Protein AF-A0A5B2VRS6-F1 (afdb_monomer_lite)

Foldseek 3Di:
DDPCVVVVVVPPPPPPPPDDQLEDAAEFDDPDPCCLVPPCRRVVSVVVVVVVCVVVVHDHPYYYDSDPPPVVNVVVVPPPPD

Organism: NCBI:txid2607653

Secondary structure (DSSP, 8-state):
---GGGGGGGS-----------EEEEE---SSHHHHHH-THHHHHHHHHHHHHHHTT-EEEEEE-SS---HHHHHHH-----

Radius of gyration: 22.12 Å; chains: 1; bounding box: 48×42×48 Å

InterPro domains:
  IPR036162 Resolvase-like, N-terminal catalytic domain superfamily [G3DSA:3.40.50.1390] (20-80)

pLDDT: mean 76.38, std 15.88, range [37.69, 96.94]

Sequence (82 aa):
MSNIDYFKRFIPKSNNEEKPNYEVWSYTRVSSKDQFDRNSSVINQINANREYASKNNYHITEEFGGTYESAKTILRGLNLNA

Structure (mmCIF, N/CA/C/O backbone):
data_AF-A0A5B2VRS6-F1
#
_entry.id   AF-A0A5B2VRS6-F1
#
loop_
_atom_site.group_PDB
_atom_site.id
_atom_site.type_symbol
_atom_site.label_atom_id
_atom_site.label_alt_id
_atom_site.label_comp_id
_atom_site.label_asym_id
_atom_site.label_entity_id
_atom_site.label_seq_id
_atom_site.pdbx_PDB_ins_code
_atom_site.Cartn_x
_atom_site.Cartn_y
_atom_site.Cartn_z
_atom_site.occupancy
_atom_site.B_iso_or_equiv
_atom_site.auth_seq_id
_atom_site.auth_comp_id
_atom_site.auth_asym_id
_atom_site.auth_atom_id
_atom_site.pdbx_PDB_model_num
ATOM 1 N N . MET A 1 1 ? -28.504 33.294 27.545 1.00 45.22 1 MET A N 1
ATOM 2 C CA . MET A 1 1 ? -27.703 32.182 26.984 1.00 45.22 1 MET A CA 1
ATOM 3 C C . MET A 1 1 ? -28.589 30.952 26.949 1.00 45.22 1 MET A C 1
ATOM 5 O O . MET A 1 1 ? -29.097 30.564 27.992 1.00 45.22 1 MET A O 1
ATOM 9 N N . SER A 1 2 ? -28.864 30.414 25.763 1.00 65.88 2 SER A N 1
ATOM 10 C CA . SER A 1 2 ? -29.772 29.275 25.592 1.00 65.88 2 SER A CA 1
ATOM 11 C C . SER A 1 2 ? -29.075 27.992 26.038 1.00 65.88 2 SER A C 1
ATOM 13 O O . SER A 1 2 ? -28.042 27.628 25.479 1.00 65.88 2 SER A O 1
ATOM 15 N N . ASN A 1 3 ? -29.616 27.326 27.057 1.00 75.75 3 ASN A N 1
ATOM 16 C CA . ASN A 1 3 ? -29.058 26.082 27.573 1.00 75.75 3 ASN A CA 1
ATOM 17 C C . ASN A 1 3 ? -29.520 24.907 26.697 1.00 75.75 3 ASN A C 1
ATOM 19 O O . ASN A 1 3 ? -30.579 24.318 26.911 1.0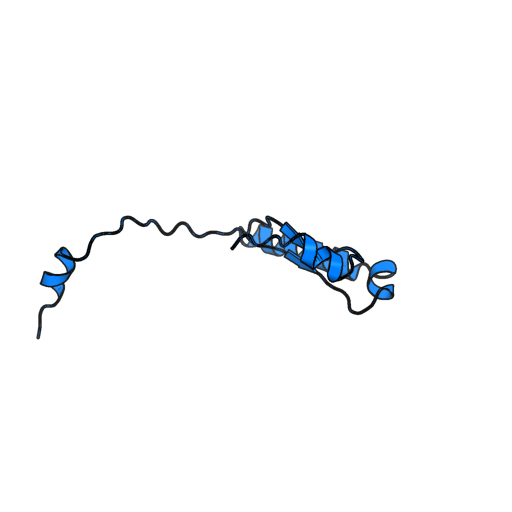0 75.75 3 ASN A O 1
ATOM 23 N N . ILE A 1 4 ? -28.729 24.619 25.664 1.00 82.56 4 ILE A N 1
ATOM 24 C CA . ILE A 1 4 ? -29.010 23.568 24.681 1.00 82.56 4 ILE A CA 1
ATOM 25 C C . ILE A 1 4 ? -28.781 22.156 25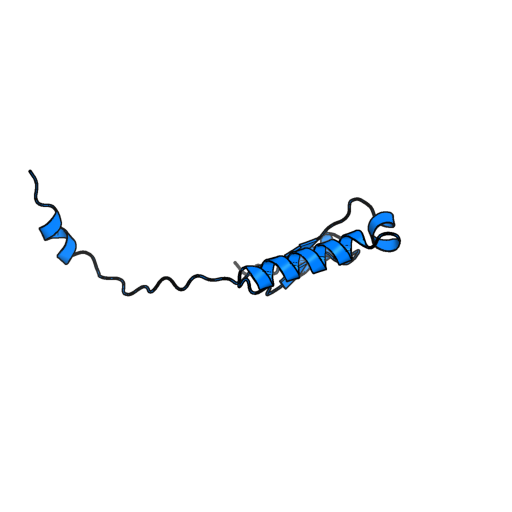.250 1.00 82.56 4 ILE A C 1
ATOM 27 O O . ILE A 1 4 ? -29.200 21.170 24.644 1.00 82.56 4 ILE A O 1
ATOM 31 N N . ASP A 1 5 ? -28.148 22.037 26.424 1.00 84.50 5 ASP A N 1
ATOM 32 C CA . ASP A 1 5 ? -27.790 20.744 27.015 1.00 84.50 5 ASP A CA 1
ATOM 33 C C . ASP A 1 5 ? -29.016 19.915 27.409 1.00 84.50 5 ASP A C 1
ATOM 35 O O . ASP A 1 5 ? -28.967 18.686 27.351 1.00 84.50 5 ASP A O 1
ATOM 39 N N . TYR A 1 6 ? -30.148 20.564 27.709 1.00 85.19 6 TYR A N 1
ATOM 40 C CA . TYR A 1 6 ? -31.421 19.886 27.970 1.00 85.19 6 TYR A CA 1
ATOM 41 C C . TYR A 1 6 ? -31.857 18.986 26.799 1.00 85.19 6 TYR A C 1
ATOM 43 O O . TYR A 1 6 ? -32.359 17.881 27.012 1.00 85.19 6 TYR A O 1
ATOM 51 N N . PHE A 1 7 ? -31.605 19.410 25.555 1.00 87.56 7 PHE A N 1
ATOM 52 C CA . PHE A 1 7 ? -32.029 18.671 24.365 1.00 87.56 7 PHE A CA 1
ATOM 53 C C . PHE A 1 7 ? -31.133 17.466 24.043 1.00 87.56 7 PHE A C 1
ATOM 55 O O . PHE A 1 7 ? -31.580 16.536 23.371 1.00 87.56 7 PHE A O 1
ATOM 62 N N . LYS A 1 8 ? -29.904 17.409 24.582 1.00 84.06 8 LYS A N 1
ATOM 63 C CA . LYS A 1 8 ? -28.969 16.291 24.355 1.00 84.06 8 LYS A CA 1
ATOM 64 C C . LYS A 1 8 ? -29.479 14.955 24.905 1.00 84.06 8 LYS A C 1
ATOM 66 O O . LYS A 1 8 ? -29.081 13.907 24.411 1.00 84.06 8 LYS A O 1
ATOM 71 N N . ARG A 1 9 ? -30.386 14.967 25.893 1.00 86.44 9 ARG A N 1
ATOM 72 C CA . ARG A 1 9 ? -30.999 13.750 26.462 1.00 86.44 9 ARG A CA 1
ATOM 73 C C . ARG A 1 9 ? -31.900 13.007 25.470 1.00 86.44 9 ARG A C 1
ATOM 75 O O . ARG A 1 9 ? -32.076 11.802 25.615 1.00 86.44 9 ARG A O 1
ATOM 82 N N . PHE A 1 10 ? -32.468 13.719 24.499 1.00 89.19 10 PHE A N 1
ATOM 83 C CA . PHE A 1 10 ? -33.364 13.146 23.493 1.00 89.19 10 PHE A CA 1
ATOM 84 C C . PHE A 1 10 ? -32.623 12.645 22.251 1.00 89.19 10 PHE A C 1
ATOM 86 O O . PHE A 1 10 ? -33.242 12.024 21.392 1.00 89.19 10 PHE A O 1
ATOM 93 N N . ILE A 1 11 ? -31.311 12.890 22.152 1.00 85.88 11 ILE A N 1
ATOM 94 C CA . ILE A 1 11 ? -30.479 12.319 21.094 1.00 85.88 11 ILE A CA 1
ATOM 95 C C . ILE A 1 11 ? -30.324 10.823 21.399 1.00 85.88 11 ILE A C 1
ATOM 97 O O . ILE A 1 11 ? -29.825 10.481 22.478 1.00 85.88 11 ILE A O 1
ATOM 101 N N . PRO A 1 12 ? -30.744 9.922 20.492 1.00 84.06 12 PRO A N 1
ATOM 102 C CA . PRO A 1 12 ? -30.522 8.494 20.654 1.00 84.06 12 PRO A CA 1
ATOM 103 C C . PRO A 1 12 ? -29.030 8.244 20.860 1.00 84.06 12 PRO A C 1
ATOM 105 O O . PRO A 1 12 ? -28.212 8.579 20.004 1.00 84.06 12 PRO A O 1
ATOM 108 N N . LYS A 1 13 ? -28.658 7.687 22.015 1.00 76.44 13 LYS A N 1
ATOM 109 C CA . LYS A 1 13 ? -27.274 7.292 22.267 1.00 76.44 13 LYS A CA 1
ATOM 110 C C . LYS A 1 13 ? -26.975 6.082 21.394 1.00 76.44 13 LYS A C 1
ATOM 112 O O . LYS A 1 13 ? -27.325 4.962 21.757 1.00 76.44 13 LYS A O 1
ATOM 117 N N . SER A 1 14 ? -26.363 6.298 20.235 1.00 73.44 14 SER A N 1
ATOM 118 C CA . SER A 1 14 ? -25.784 5.194 19.487 1.00 73.44 14 SER A CA 1
ATOM 119 C C . SER A 1 14 ? -24.555 4.716 20.254 1.00 73.44 14 SER A C 1
ATOM 121 O O . SER A 1 14 ? -23.547 5.419 20.300 1.00 73.44 14 SER A O 1
ATOM 123 N N . ASN A 1 15 ? -24.617 3.521 20.840 1.00 68.75 15 ASN A N 1
ATOM 124 C CA . ASN A 1 15 ? -23.436 2.803 21.331 1.00 68.75 15 ASN A CA 1
ATOM 125 C C . ASN A 1 15 ? -22.628 2.246 20.145 1.00 68.75 15 ASN A C 1
ATOM 127 O O . ASN A 1 15 ? -22.258 1.075 20.125 1.00 68.75 15 ASN A O 1
ATOM 131 N N . ASN A 1 16 ? -22.424 3.066 19.116 1.00 70.50 16 ASN A N 1
ATOM 132 C CA . ASN A 1 16 ? -21.576 2.710 17.999 1.00 70.50 16 ASN A CA 1
ATOM 133 C C . ASN A 1 16 ? -20.150 2.927 18.486 1.00 70.50 16 ASN A C 1
ATOM 135 O O . ASN A 1 16 ? -19.615 4.029 18.402 1.00 70.50 16 ASN A O 1
ATOM 139 N N . GLU A 1 17 ? -19.560 1.888 19.068 1.00 74.00 17 GLU A N 1
ATOM 140 C CA . GLU A 1 17 ? -18.110 1.806 19.134 1.00 74.00 17 GLU A CA 1
ATOM 141 C C . GLU A 1 17 ? -17.620 1.825 17.685 1.00 74.00 17 GLU A C 1
ATOM 143 O O . GLU A 1 17 ? -17.790 0.849 16.951 1.00 74.00 17 GLU A O 1
ATOM 148 N N . GLU A 1 18 ? -17.097 2.967 17.240 1.00 72.06 18 GLU A N 1
ATOM 149 C CA . GLU A 1 18 ? -16.425 3.066 15.952 1.00 72.06 18 GLU A CA 1
ATOM 150 C C . GLU A 1 18 ? -15.205 2.153 16.018 1.00 72.06 18 GLU A C 1
ATOM 152 O O . GLU A 1 18 ? -14.166 2.503 16.575 1.00 72.06 18 GLU A O 1
ATOM 157 N N . LYS A 1 19 ? -15.357 0.929 15.511 1.00 75.38 19 LYS A N 1
ATOM 158 C CA . LYS A 1 19 ? -14.238 0.019 15.313 1.00 75.38 19 LYS A CA 1
ATOM 159 C C . LYS A 1 19 ? -13.503 0.502 14.069 1.00 75.38 19 LYS A C 1
ATOM 161 O O . LYS A 1 19 ? -14.067 0.384 12.979 1.00 75.38 19 LYS A O 1
ATOM 166 N N . PRO A 1 20 ? -12.291 1.069 14.195 1.00 77.19 20 PRO A N 1
ATOM 167 C CA . PRO A 1 20 ? -11.524 1.445 13.021 1.00 77.19 20 PRO A CA 1
ATOM 168 C C . PRO A 1 20 ? -11.267 0.195 12.175 1.00 77.19 20 PRO A C 1
ATOM 170 O O . PRO A 1 20 ? -10.761 -0.810 12.678 1.00 77.19 20 PRO A O 1
ATOM 173 N N . ASN A 1 21 ? -11.649 0.252 10.897 1.00 83.38 21 ASN A N 1
ATOM 174 C CA . ASN A 1 21 ? -11.275 -0.776 9.939 1.00 83.38 21 ASN A CA 1
ATOM 175 C C . ASN A 1 21 ? -9.875 -0.455 9.403 1.00 83.38 21 ASN A C 1
ATOM 177 O O . ASN A 1 21 ? -9.671 0.592 8.791 1.00 83.38 21 ASN A O 1
ATOM 181 N N . TYR A 1 22 ? -8.924 -1.352 9.645 1.00 90.88 22 TYR A N 1
ATOM 182 C CA . TYR A 1 22 ? -7.553 -1.245 9.145 1.00 90.88 22 TYR A CA 1
ATOM 183 C C . TYR A 1 22 ? -7.294 -2.148 7.933 1.00 90.88 22 TYR A C 1
ATOM 185 O O . TYR A 1 22 ? -6.143 -2.316 7.527 1.00 90.88 22 TYR A O 1
ATOM 193 N N . GLU A 1 23 ? -8.340 -2.737 7.356 1.00 94.44 23 GLU A N 1
ATOM 194 C CA . GLU A 1 23 ? -8.262 -3.469 6.098 1.00 94.44 23 GLU A CA 1
ATOM 195 C C . GLU A 1 23 ? -7.972 -2.516 4.938 1.00 94.44 23 GLU A C 1
ATOM 197 O O . GLU A 1 23 ? -8.640 -1.498 4.751 1.00 94.44 23 GLU 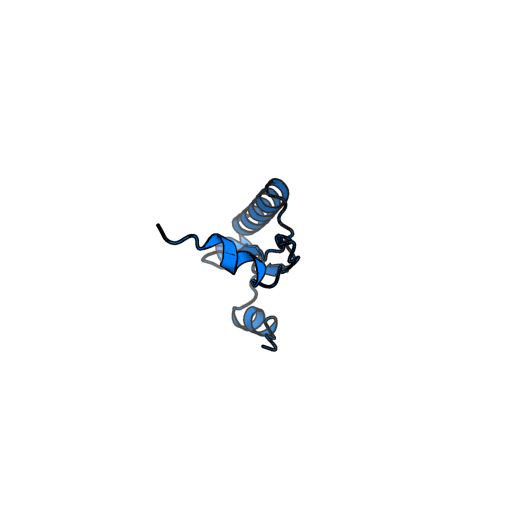A O 1
ATOM 202 N N . VAL A 1 24 ? -6.958 -2.855 4.150 1.00 92.81 24 VAL A N 1
ATOM 203 C CA . VAL A 1 24 ? -6.495 -2.057 3.015 1.00 92.81 24 VAL A CA 1
ATOM 204 C C . VAL A 1 24 ? -6.198 -2.949 1.817 1.00 92.81 24 VAL A C 1
ATOM 206 O O . VAL A 1 24 ? -5.918 -4.139 1.954 1.00 92.81 24 VAL A O 1
ATOM 209 N N . TRP A 1 25 ? -6.198 -2.357 0.628 1.00 93.62 25 TRP A N 1
ATOM 210 C CA . TRP A 1 25 ? -5.720 -2.999 -0.594 1.00 93.62 25 TRP A CA 1
ATOM 211 C C . TRP A 1 25 ? -4.373 -2.416 -1.005 1.00 93.62 25 TRP A C 1
ATOM 213 O O . TRP A 1 25 ? -4.141 -1.212 -0.882 1.00 93.62 25 TRP A O 1
ATOM 223 N N . SER A 1 26 ? -3.484 -3.263 -1.515 1.00 90.19 26 SER A N 1
ATOM 224 C CA . SER A 1 26 ? -2.185 -2.847 -2.042 1.00 90.19 26 SER A CA 1
ATOM 225 C C . SER A 1 26 ? -2.211 -2.808 -3.565 1.00 90.19 26 SER A C 1
ATOM 227 O O . SER A 1 26 ? -2.753 -3.713 -4.192 1.00 90.19 26 SER A O 1
ATOM 229 N N . TYR A 1 27 ? -1.601 -1.791 -4.179 1.00 89.00 27 TYR A N 1
ATOM 230 C CA . TYR A 1 27 ? -1.467 -1.691 -5.634 1.00 89.00 27 TYR A CA 1
ATOM 231 C C . TYR A 1 27 ? -0.033 -1.333 -6.030 1.00 89.00 27 TYR A C 1
ATOM 233 O O . TYR A 1 27 ? 0.567 -0.432 -5.443 1.00 89.00 27 TYR A O 1
ATOM 241 N N . THR A 1 28 ? 0.512 -2.007 -7.045 1.00 86.81 28 THR A N 1
ATOM 242 C CA . THR A 1 28 ? 1.856 -1.729 -7.586 1.00 86.81 28 THR A CA 1
ATOM 243 C C . THR A 1 28 ? 1.869 -1.688 -9.113 1.00 86.81 28 THR A C 1
ATOM 245 O O . THR A 1 28 ? 1.132 -2.419 -9.777 1.00 86.81 28 THR A O 1
ATOM 248 N N . ARG A 1 29 ? 2.712 -0.830 -9.706 1.00 83.19 29 ARG A N 1
ATOM 249 C CA . ARG A 1 29 ? 2.818 -0.680 -11.168 1.00 83.19 29 ARG A CA 1
ATOM 250 C C . ARG A 1 29 ? 4.219 -0.236 -11.598 1.00 83.19 29 ARG A C 1
ATOM 252 O O . ARG A 1 29 ? 4.927 0.450 -10.869 1.00 83.19 29 ARG A O 1
ATOM 259 N N . VAL A 1 30 ? 4.586 -0.586 -12.829 1.00 77.75 30 VAL A N 1
ATOM 260 C CA . VAL A 1 30 ? 5.738 -0.030 -13.561 1.00 77.75 30 VAL A CA 1
ATOM 261 C C . VAL A 1 30 ? 5.300 0.564 -14.896 1.00 77.75 30 VAL A C 1
ATOM 263 O O . VAL A 1 30 ? 4.216 0.252 -15.400 1.00 77.75 30 VAL A O 1
ATOM 266 N N . SER A 1 31 ? 6.111 1.467 -15.454 1.00 77.19 31 SER A N 1
ATOM 267 C CA . SER A 1 31 ? 5.757 2.182 -16.682 1.00 77.19 31 SER A CA 1
ATOM 268 C C . SER A 1 31 ? 6.002 1.360 -17.947 1.00 77.19 31 SER A C 1
ATOM 270 O O . SER A 1 31 ? 5.342 1.613 -18.954 1.00 77.19 31 SER A O 1
ATOM 272 N N . SER A 1 32 ? 6.874 0.347 -17.905 1.00 71.56 32 SER A N 1
ATOM 273 C CA . SER A 1 32 ? 7.109 -0.558 -19.035 1.00 71.56 32 SER A CA 1
ATOM 274 C C . SER A 1 32 ? 7.194 -2.031 -18.629 1.00 71.56 32 SER A C 1
ATOM 276 O O . SER A 1 32 ? 7.518 -2.371 -17.492 1.00 71.56 32 SER A O 1
ATOM 278 N N . LYS A 1 33 ? 6.939 -2.918 -19.600 1.00 72.38 33 LYS A N 1
ATOM 279 C CA . LYS A 1 33 ? 7.153 -4.364 -19.447 1.00 72.38 33 LYS A CA 1
ATOM 280 C C . LYS A 1 33 ? 8.622 -4.685 -19.157 1.00 72.38 33 LYS A C 1
ATOM 282 O O . LYS A 1 33 ? 8.914 -5.484 -18.283 1.00 72.38 33 LYS A O 1
ATOM 287 N N . ASP A 1 34 ? 9.547 -3.983 -19.805 1.00 70.81 34 ASP A N 1
ATOM 288 C CA . ASP 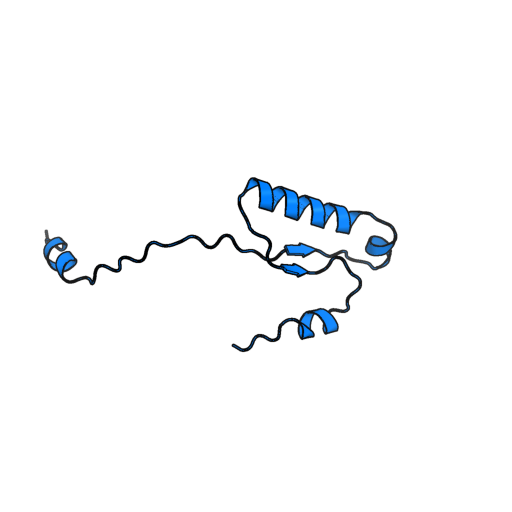A 1 34 ? 10.981 -4.164 -19.566 1.00 70.81 34 ASP A CA 1
ATOM 289 C C . ASP A 1 34 ? 11.385 -3.846 -18.120 1.00 70.81 34 ASP A C 1
ATOM 291 O O . ASP A 1 34 ? 12.259 -4.507 -17.569 1.00 70.81 34 ASP A O 1
ATOM 295 N N . GLN A 1 35 ? 10.744 -2.867 -17.477 1.00 65.62 35 GLN A N 1
ATOM 296 C CA . GLN A 1 35 ? 10.963 -2.590 -16.054 1.00 65.62 35 GLN A CA 1
ATOM 297 C C . GLN A 1 35 ? 10.381 -3.671 -15.143 1.00 65.62 35 GLN A C 1
ATOM 299 O O . GLN A 1 35 ? 10.883 -3.845 -14.039 1.00 65.62 35 GLN A O 1
ATOM 304 N N . PHE A 1 36 ? 9.337 -4.371 -15.588 1.00 68.62 36 PHE A N 1
ATOM 305 C CA . PHE A 1 36 ? 8.794 -5.528 -14.886 1.00 68.62 36 PHE A CA 1
ATOM 306 C C . PHE A 1 36 ? 9.758 -6.719 -14.974 1.00 68.62 36 PHE A C 1
ATOM 308 O O . PHE A 1 36 ? 10.104 -7.311 -13.958 1.00 68.62 36 PHE A O 1
ATOM 315 N N . ASP A 1 37 ? 10.232 -7.020 -16.186 1.00 66.12 37 ASP A N 1
ATOM 316 C CA . ASP A 1 37 ? 11.034 -8.212 -16.473 1.00 66.12 37 ASP A CA 1
ATOM 317 C C . ASP A 1 37 ? 12.502 -8.072 -16.027 1.00 66.12 37 ASP A C 1
ATOM 319 O O . ASP A 1 37 ? 13.146 -9.063 -15.687 1.00 66.12 37 ASP A O 1
ATOM 323 N N . ARG A 1 38 ? 13.062 -6.852 -16.051 1.00 67.00 38 ARG A N 1
ATOM 324 C CA . ARG A 1 38 ? 14.504 -6.619 -15.829 1.00 67.00 38 ARG A CA 1
ATOM 325 C C . ARG A 1 38 ? 14.851 -5.870 -14.549 1.00 67.00 38 ARG A C 1
ATOM 327 O O . ARG A 1 38 ? 16.035 -5.730 -14.252 1.00 67.00 38 ARG A O 1
ATOM 334 N N . ASN A 1 39 ? 13.876 -5.343 -13.811 1.00 69.94 39 ASN A N 1
ATOM 335 C CA . ASN A 1 39 ? 14.150 -4.561 -12.610 1.00 69.94 39 ASN A CA 1
ATOM 336 C C . ASN A 1 39 ? 13.279 -5.030 -11.440 1.00 69.94 39 ASN A C 1
ATOM 338 O O . ASN A 1 39 ? 12.066 -5.161 -11.553 1.00 69.94 39 ASN A O 1
ATOM 342 N N . SER A 1 40 ? 13.891 -5.197 -10.269 1.00 71.44 40 SER A N 1
ATOM 343 C CA . SER A 1 40 ? 13.217 -5.554 -9.018 1.00 71.44 40 SER A CA 1
ATOM 344 C C . SER A 1 40 ? 12.282 -4.459 -8.475 1.00 71.44 40 SER A C 1
ATOM 346 O O . SER A 1 40 ? 11.809 -4.576 -7.350 1.00 71.44 40 SER A O 1
ATOM 348 N N . SER A 1 41 ? 11.997 -3.389 -9.230 1.00 76.56 41 SER A N 1
ATOM 349 C CA . SER A 1 41 ? 11.184 -2.244 -8.791 1.00 76.56 41 SER A CA 1
ATOM 350 C C . SER A 1 41 ? 9.808 -2.657 -8.267 1.00 76.56 41 SER A C 1
ATOM 352 O O . SER A 1 41 ? 9.392 -2.162 -7.226 1.00 76.56 41 SER A O 1
ATOM 354 N N . VAL A 1 42 ? 9.118 -3.585 -8.934 1.00 81.19 42 VAL A N 1
ATOM 355 C CA . VAL A 1 42 ? 7.791 -4.047 -8.491 1.00 81.19 42 VAL A CA 1
ATOM 356 C C . VAL A 1 42 ? 7.881 -4.854 -7.200 1.00 81.19 42 VAL A C 1
ATOM 358 O O . VAL A 1 42 ? 7.111 -4.617 -6.276 1.00 81.19 42 VAL A O 1
ATOM 361 N N . ILE A 1 43 ? 8.864 -5.749 -7.098 1.00 83.12 43 ILE A N 1
ATOM 362 C CA . ILE A 1 43 ? 9.116 -6.535 -5.883 1.00 83.12 43 ILE A CA 1
ATOM 363 C C . ILE A 1 43 ? 9.461 -5.603 -4.714 1.00 83.12 43 ILE A C 1
ATOM 365 O O . ILE A 1 43 ? 8.934 -5.757 -3.616 1.00 83.12 43 ILE A O 1
ATOM 369 N N . ASN A 1 44 ? 10.289 -4.587 -4.962 1.00 87.38 44 ASN A N 1
ATOM 370 C CA . ASN A 1 44 ? 10.646 -3.582 -3.965 1.00 87.38 44 ASN A CA 1
ATOM 371 C C . ASN A 1 44 ? 9.426 -2.767 -3.516 1.00 87.38 44 ASN A C 1
ATOM 373 O O . ASN A 1 44 ? 9.277 -2.523 -2.323 1.00 87.38 44 ASN A O 1
ATOM 377 N N . GLN A 1 45 ? 8.536 -2.387 -4.440 1.00 87.38 45 GLN A N 1
ATOM 378 C CA . GLN A 1 45 ? 7.278 -1.707 -4.114 1.00 87.38 45 GLN A CA 1
ATOM 379 C C . GLN A 1 45 ? 6.358 -2.592 -3.257 1.00 87.38 45 GLN A C 1
ATOM 381 O O . GLN A 1 45 ? 5.837 -2.122 -2.250 1.00 87.38 45 GLN A O 1
ATOM 386 N N . ILE A 1 46 ? 6.202 -3.876 -3.604 1.00 89.56 46 ILE A N 1
ATOM 387 C CA . ILE A 1 46 ? 5.407 -4.837 -2.817 1.00 89.56 46 ILE A CA 1
ATOM 388 C C . ILE A 1 46 ? 5.973 -4.957 -1.397 1.00 89.56 46 ILE A C 1
ATOM 390 O O . IL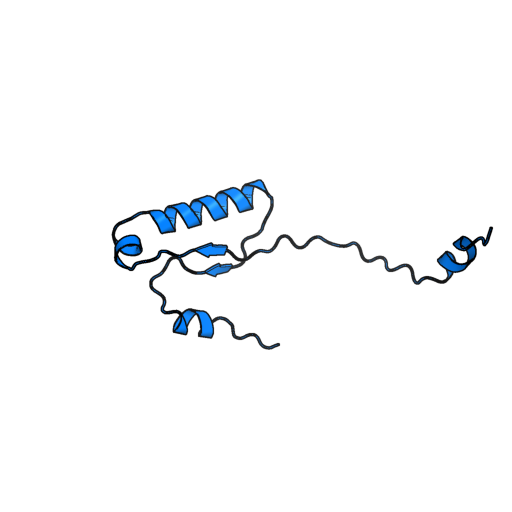E A 1 46 ? 5.237 -4.845 -0.418 1.00 89.56 46 ILE A O 1
ATOM 394 N N . ASN A 1 47 ? 7.289 -5.135 -1.274 1.00 92.25 47 ASN A N 1
ATOM 395 C CA . ASN A 1 47 ? 7.948 -5.263 0.023 1.00 92.25 47 ASN A CA 1
ATOM 396 C C . ASN A 1 47 ? 7.805 -3.989 0.865 1.00 92.25 47 ASN A C 1
ATOM 398 O O . ASN A 1 47 ? 7.486 -4.080 2.048 1.00 92.25 47 ASN A O 1
ATOM 402 N N . ALA A 1 48 ? 7.963 -2.811 0.254 1.00 93.25 48 ALA A N 1
ATOM 403 C CA . ALA A 1 48 ? 7.770 -1.532 0.930 1.00 93.25 48 ALA A CA 1
ATOM 404 C C . ALA A 1 48 ? 6.321 -1.346 1.414 1.00 93.25 48 ALA A C 1
ATOM 406 O O . ALA A 1 48 ? 6.105 -0.911 2.546 1.00 93.25 48 ALA A O 1
ATOM 407 N N . ASN A 1 49 ? 5.329 -1.729 0.602 1.00 93.25 49 ASN A N 1
ATOM 408 C CA . ASN A 1 49 ? 3.918 -1.670 0.984 1.00 93.25 49 ASN A CA 1
ATOM 409 C C . ASN A 1 49 ? 3.620 -2.585 2.180 1.00 93.25 49 ASN A C 1
ATOM 411 O O . ASN A 1 49 ? 2.961 -2.161 3.130 1.00 93.25 49 ASN A O 1
ATOM 415 N N . ARG A 1 50 ? 4.134 -3.821 2.164 1.00 94.38 50 ARG A N 1
ATOM 416 C CA . ARG A 1 50 ? 3.971 -4.782 3.267 1.00 94.38 50 ARG A CA 1
ATOM 417 C C . ARG A 1 50 ? 4.648 -4.309 4.547 1.00 94.38 50 ARG A C 1
ATOM 419 O O . ARG A 1 50 ? 4.057 -4.393 5.621 1.00 94.38 50 ARG A O 1
ATOM 426 N N . GLU A 1 51 ? 5.863 -3.777 4.440 1.00 96.94 51 GLU A N 1
ATOM 427 C CA . GLU A 1 51 ? 6.597 -3.233 5.582 1.00 96.94 51 GLU A CA 1
ATOM 428 C C . GLU A 1 51 ? 5.855 -2.040 6.198 1.00 96.94 51 GLU A C 1
ATOM 430 O O . GLU A 1 51 ? 5.694 -1.969 7.417 1.00 96.94 51 GLU A O 1
ATOM 435 N N . TYR A 1 52 ? 5.353 -1.124 5.367 1.00 96.00 52 TYR A N 1
ATOM 436 C CA . TYR A 1 52 ? 4.564 0.010 5.834 1.00 96.00 52 TYR A CA 1
ATOM 437 C C . TYR A 1 52 ? 3.255 -0.438 6.495 1.00 96.00 52 TYR A C 1
ATOM 439 O O . TYR A 1 52 ? 2.923 0.051 7.575 1.00 96.00 52 TYR A O 1
ATOM 447 N N . ALA A 1 53 ? 2.537 -1.390 5.894 1.00 95.25 53 ALA A N 1
ATOM 448 C CA . ALA A 1 53 ? 1.304 -1.927 6.460 1.00 95.25 53 ALA A CA 1
ATOM 449 C C . ALA A 1 53 ? 1.544 -2.566 7.831 1.00 95.25 53 ALA A C 1
ATOM 451 O O . ALA A 1 53 ? 0.874 -2.216 8.803 1.00 95.25 53 ALA A O 1
ATOM 452 N N . SER A 1 54 ? 2.576 -3.409 7.935 1.00 94.81 54 SER A N 1
ATOM 453 C CA . SER A 1 54 ? 2.958 -4.054 9.191 1.00 94.81 54 SER A CA 1
ATOM 454 C C . SER A 1 54 ? 3.341 -3.045 10.274 1.00 94.81 54 SER A C 1
ATOM 456 O O . SER A 1 54 ? 2.966 -3.237 11.427 1.00 94.81 54 SER A O 1
ATOM 458 N N . LYS A 1 55 ? 4.061 -1.969 9.930 1.00 96.75 55 LYS A N 1
ATOM 459 C CA . LYS A 1 55 ? 4.456 -0.927 10.894 1.00 96.75 55 LYS A CA 1
ATOM 460 C C . LYS A 1 55 ? 3.276 -0.107 11.422 1.00 96.75 55 LYS A C 1
ATOM 462 O O . LYS A 1 55 ? 3.375 0.438 12.516 1.00 96.75 55 LYS A O 1
ATOM 467 N N . ASN A 1 56 ? 2.190 -0.007 10.657 1.00 94.69 56 ASN A N 1
ATOM 468 C CA . ASN A 1 56 ? 1.039 0.847 10.968 1.00 94.69 56 ASN A CA 1
ATOM 469 C C . ASN A 1 56 ? -0.233 0.054 11.323 1.00 94.69 56 ASN A C 1
ATOM 471 O O . ASN A 1 56 ? -1.308 0.641 11.400 1.00 94.69 56 ASN A O 1
ATOM 475 N N . ASN A 1 57 ? -0.121 -1.258 11.561 1.00 93.25 57 ASN A N 1
ATOM 476 C CA . ASN A 1 57 ? -1.244 -2.158 11.859 1.00 93.25 57 ASN A CA 1
ATOM 477 C C . ASN A 1 57 ? -2.330 -2.205 10.769 1.00 93.25 57 ASN A C 1
ATOM 479 O O . ASN A 1 57 ? -3.496 -2.449 11.071 1.00 93.25 57 ASN A O 1
ATOM 483 N N . TYR A 1 58 ? -1.955 -2.005 9.505 1.00 95.19 58 TYR A N 1
ATOM 484 C CA . TYR A 1 58 ? -2.859 -2.245 8.383 1.00 95.19 58 TYR A CA 1
ATOM 485 C C . TYR A 1 58 ? -2.877 -3.726 8.002 1.00 95.19 58 TYR A C 1
ATOM 487 O O . TYR A 1 58 ? -1.834 -4.383 7.948 1.00 95.19 58 TYR A O 1
ATOM 495 N N . HIS A 1 59 ? -4.063 -4.240 7.685 1.00 93.81 59 HIS A N 1
ATOM 496 C CA . HIS A 1 59 ? -4.258 -5.588 7.172 1.00 93.81 59 HIS A CA 1
ATOM 497 C C . HIS A 1 59 ? -4.475 -5.527 5.659 1.00 93.81 59 HIS A C 1
ATOM 499 O O . HIS A 1 59 ? -5.528 -5.096 5.197 1.00 93.81 59 HIS A O 1
ATOM 505 N N . ILE A 1 60 ? -3.471 -5.924 4.875 1.00 92.81 60 ILE A N 1
ATOM 506 C CA . ILE A 1 60 ? -3.622 -6.004 3.419 1.00 92.81 60 ILE A CA 1
ATOM 507 C C . ILE A 1 60 ? -4.496 -7.222 3.101 1.00 92.81 60 ILE A C 1
ATOM 509 O O . ILE A 1 60 ? -4.045 -8.351 3.282 1.00 92.81 60 ILE A O 1
ATOM 513 N N . THR A 1 61 ? -5.729 -6.993 2.651 1.00 93.00 61 THR A N 1
ATOM 514 C CA . THR A 1 61 ? -6.675 -8.066 2.297 1.00 93.00 61 THR A CA 1
ATOM 515 C C . THR A 1 61 ? -6.537 -8.507 0.847 1.00 93.00 61 THR A C 1
ATOM 517 O O . THR A 1 61 ? -6.762 -9.670 0.545 1.00 93.00 61 THR A O 1
ATOM 520 N N . GLU A 1 62 ? -6.105 -7.604 -0.036 1.00 88.88 62 GLU A N 1
ATOM 521 C CA . GLU A 1 62 ? -5.904 -7.875 -1.461 1.00 88.88 62 GLU A CA 1
ATOM 522 C C . GLU A 1 62 ? -4.661 -7.143 -1.983 1.00 88.88 62 GLU A C 1
ATOM 524 O O . GLU A 1 62 ? -4.388 -5.992 -1.618 1.00 88.88 62 GLU A O 1
ATOM 529 N N . GLU A 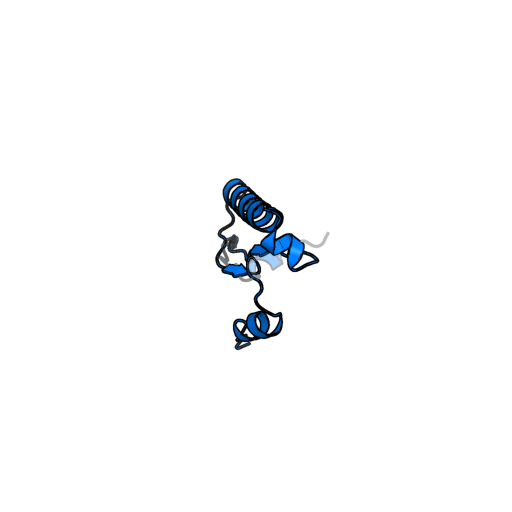1 63 ? -3.914 -7.796 -2.873 1.00 86.81 63 GLU A N 1
ATOM 530 C CA . GLU A 1 63 ? -2.753 -7.223 -3.558 1.00 86.81 63 GLU A CA 1
ATOM 531 C C . GLU A 1 63 ? -2.972 -7.240 -5.075 1.00 86.81 63 GLU A C 1
ATOM 533 O O . GLU A 1 63 ? -3.154 -8.286 -5.694 1.00 86.81 63 GLU A O 1
ATOM 538 N N . PHE A 1 64 ? -2.916 -6.060 -5.684 1.00 83.81 64 PHE A N 1
ATOM 539 C CA . PHE A 1 64 ? -3.129 -5.839 -7.107 1.00 83.81 64 PHE A CA 1
ATOM 540 C C . PHE A 1 64 ? -1.859 -5.313 -7.782 1.00 83.81 64 PHE A C 1
ATOM 542 O O . PHE A 1 64 ? -1.035 -4.606 -7.192 1.00 83.81 64 PHE A O 1
ATOM 549 N N . GLY A 1 65 ? -1.717 -5.611 -9.071 1.00 75.62 65 GLY A N 1
ATOM 550 C CA . GLY A 1 65 ? -0.484 -5.333 -9.803 1.00 75.62 65 GLY A CA 1
ATOM 551 C C . GLY A 1 65 ? 0.491 -6.497 -9.677 1.00 75.62 65 GLY A C 1
ATOM 552 O O . GLY A 1 65 ? 0.068 -7.650 -9.675 1.00 75.62 65 GLY A O 1
ATOM 553 N N . GLY A 1 66 ? 1.801 -6.242 -9.637 1.00 62.66 66 GLY A N 1
ATOM 554 C CA . GLY A 1 66 ? 2.773 -7.332 -9.442 1.00 62.66 66 GLY A CA 1
ATOM 555 C C . GLY A 1 66 ? 2.933 -8.308 -10.615 1.00 62.66 66 GLY A C 1
ATOM 556 O O . GLY A 1 66 ? 3.816 -9.158 -10.589 1.00 62.66 66 GLY A O 1
ATOM 557 N N . THR A 1 67 ? 2.104 -8.189 -11.648 1.00 59.19 67 THR A N 1
ATOM 558 C CA . THR A 1 67 ? 2.010 -9.102 -12.786 1.00 59.19 67 THR A CA 1
ATOM 559 C C . THR A 1 67 ? 1.724 -8.297 -14.051 1.00 59.19 67 THR A C 1
ATOM 561 O O . THR A 1 67 ? 1.082 -7.245 -13.998 1.00 59.19 67 THR A O 1
ATOM 564 N N . TYR A 1 68 ? 2.170 -8.785 -15.214 1.00 57.62 68 TYR A N 1
ATOM 565 C CA . TYR A 1 68 ? 1.752 -8.264 -16.525 1.00 57.62 68 TYR A CA 1
ATOM 566 C C . TYR A 1 68 ? 0.294 -8.668 -16.838 1.00 57.62 68 TYR A C 1
ATOM 568 O O . TYR A 1 68 ? -0.041 -9.087 -17.942 1.00 57.62 68 TYR A O 1
ATOM 576 N N . GLU A 1 69 ? -0.588 -8.599 -15.846 1.00 53.19 69 GLU A N 1
ATOM 577 C CA . GLU A 1 69 ? -2.018 -8.754 -16.045 1.00 53.19 69 GLU A CA 1
ATOM 578 C C . GLU A 1 69 ? -2.512 -7.492 -16.751 1.00 53.19 69 GLU A C 1
ATOM 580 O O . GLU A 1 69 ? -2.372 -6.367 -16.262 1.00 53.19 69 GLU A O 1
ATOM 585 N N . SER A 1 70 ? -3.040 -7.660 -17.962 1.00 53.16 70 SER A N 1
ATOM 586 C CA . SER A 1 70 ? -3.626 -6.549 -18.708 1.00 53.16 70 SER A CA 1
ATOM 587 C C . SER A 1 70 ? -4.704 -5.864 -17.856 1.00 53.16 70 SER A C 1
ATOM 589 O O . SER A 1 70 ? -5.409 -6.526 -17.095 1.00 53.16 70 SER A O 1
ATOM 591 N N . ALA A 1 71 ? -4.905 -4.550 -18.015 1.00 53.25 71 ALA A N 1
ATOM 592 C CA . ALA A 1 71 ? -5.958 -3.818 -17.292 1.00 53.25 71 ALA A CA 1
ATOM 593 C C . ALA A 1 71 ? -7.355 -4.465 -17.443 1.00 53.25 71 ALA A C 1
ATOM 595 O O . ALA A 1 71 ? -8.215 -4.321 -16.578 1.00 53.25 71 ALA A O 1
ATOM 596 N N . LYS A 1 72 ? -7.558 -5.237 -18.518 1.00 51.78 72 LYS A N 1
ATOM 597 C CA . LYS A 1 72 ? -8.764 -6.022 -18.783 1.00 51.78 72 LYS A CA 1
ATOM 598 C C . LYS A 1 72 ? -8.976 -7.170 -17.786 1.00 51.78 72 LYS A C 1
ATOM 600 O O . LYS A 1 72 ? -10.125 -7.476 -17.483 1.00 51.78 72 LYS A O 1
ATOM 605 N N . THR A 1 73 ? -7.913 -7.794 -17.276 1.00 53.97 73 THR A N 1
ATOM 606 C CA . THR A 1 73 ? -8.026 -8.854 -16.263 1.00 53.97 73 THR A CA 1
ATOM 607 C C . THR A 1 73 ? -8.336 -8.272 -14.887 1.00 53.97 73 THR A C 1
ATOM 609 O O . THR A 1 73 ? -9.214 -8.785 -14.198 1.00 53.97 73 THR A O 1
ATOM 612 N N . ILE A 1 74 ? -7.705 -7.145 -14.530 1.00 55.22 74 ILE A N 1
ATOM 613 C CA . ILE A 1 74 ? -7.952 -6.428 -13.265 1.00 55.22 74 ILE A CA 1
ATOM 614 C C . ILE A 1 74 ? -9.432 -6.021 -13.150 1.00 55.22 74 ILE A C 1
ATOM 616 O O . ILE A 1 74 ? -10.053 -6.209 -12.108 1.00 55.22 74 ILE A O 1
ATOM 620 N N . LEU A 1 75 ? -10.036 -5.554 -14.249 1.00 51.34 75 LEU A N 1
ATOM 621 C CA . LEU A 1 75 ? -11.456 -5.184 -14.290 1.00 51.34 75 LEU A CA 1
ATOM 622 C C . LEU A 1 75 ? -12.419 -6.367 -14.094 1.00 51.34 75 LEU A C 1
ATOM 624 O O . LEU A 1 75 ? -13.569 -6.149 -13.733 1.00 51.34 75 LEU A O 1
ATOM 628 N N . ARG A 1 76 ? -11.980 -7.614 -14.316 1.00 52.38 76 ARG A N 1
ATOM 629 C CA . ARG A 1 76 ? -12.837 -8.807 -14.199 1.00 52.38 76 ARG A CA 1
ATOM 630 C C . ARG A 1 76 ? -12.911 -9.364 -12.772 1.00 52.38 76 ARG A C 1
ATOM 632 O O . ARG A 1 76 ? -13.860 -10.080 -12.469 1.00 52.38 76 ARG A O 1
ATOM 639 N N . GLY A 1 77 ? -11.933 -9.042 -11.920 1.00 47.34 77 GLY A N 1
ATOM 640 C CA . GLY A 1 77 ? -11.927 -9.390 -10.491 1.00 47.34 77 GLY A CA 1
ATOM 641 C C . GLY A 1 77 ? -12.764 -8.440 -9.628 1.00 47.34 77 GLY A C 1
ATOM 642 O O . GLY A 1 77 ? -13.235 -8.825 -8.563 1.00 47.34 77 GLY A O 1
ATOM 643 N N . LEU A 1 78 ? -13.030 -7.228 -10.121 1.00 51.28 78 LEU A N 1
ATOM 644 C CA . LEU A 1 78 ? -13.936 -6.259 -9.507 1.00 51.28 78 LEU A CA 1
ATOM 645 C C . LEU A 1 78 ? -15.385 -6.549 -9.916 1.00 51.28 78 LEU A C 1
ATOM 647 O O . LEU A 1 78 ? -16.052 -5.708 -10.518 1.00 51.28 78 LEU A O 1
ATOM 651 N N . ASN A 1 79 ? -15.889 -7.741 -9.589 1.00 47.69 79 ASN A N 1
ATOM 652 C CA . ASN A 1 79 ? -17.332 -7.984 -9.574 1.00 47.69 79 ASN A CA 1
ATOM 653 C C . ASN A 1 79 ? -17.915 -7.233 -8.363 1.00 47.69 79 ASN A C 1
ATOM 655 O O . ASN A 1 79 ? -18.262 -7.815 -7.336 1.00 47.69 79 ASN A O 1
ATOM 659 N N . LEU A 1 80 ? -17.943 -5.903 -8.474 1.00 50.09 80 LEU A N 1
ATOM 660 C CA . LEU A 1 80 ? -18.686 -5.013 -7.600 1.00 50.09 80 LEU A CA 1
ATOM 661 C C . LEU A 1 80 ? -20.166 -5.294 -7.861 1.00 50.09 80 LEU A C 1
ATOM 663 O O . LEU A 1 80 ? -20.803 -4.633 -8.675 1.00 50.09 80 LEU A O 1
ATOM 667 N N . ASN A 1 81 ? -20.697 -6.314 -7.189 1.00 42.69 81 ASN A N 1
ATOM 668 C CA . ASN A 1 81 ? -22.120 -6.379 -6.895 1.00 42.69 81 ASN A CA 1
ATOM 669 C C . ASN A 1 81 ? -22.403 -5.264 -5.878 1.00 42.69 81 ASN A C 1
ATOM 671 O O . ASN A 1 81 ? -22.427 -5.507 -4.672 1.00 42.69 81 ASN A O 1
ATOM 675 N N . ALA A 1 82 ? -22.492 -4.036 -6.384 1.00 37.69 82 ALA A N 1
ATOM 676 C CA . ALA A 1 82 ? -23.062 -2.886 -5.701 1.00 37.69 82 ALA A CA 1
ATOM 677 C C . ALA A 1 82 ? -24.487 -2.675 -6.219 1.00 37.69 82 ALA A C 1
ATOM 679 O O . ALA A 1 82 ? -24.688 -2.829 -7.447 1.00 37.69 82 ALA A O 1
#